Protein AF-A0A3B0WRG4-F1 (afdb_monomer_lite)

Structure (mmCIF, N/CA/C/O backbone):
data_AF-A0A3B0WRG4-F1
#
_entry.id   AF-A0A3B0WRG4-F1
#
loop_
_atom_site.group_PDB
_atom_site.id
_atom_site.type_symbol
_atom_site.label_atom_id
_atom_site.label_alt_id
_atom_site.label_comp_id
_atom_site.label_asym_id
_atom_site.label_entity_id
_atom_site.label_seq_id
_atom_site.pdbx_PDB_ins_code
_atom_site.Cartn_x
_atom_site.Cartn_y
_atom_site.Cartn_z
_atom_site.occupancy
_atom_site.B_iso_or_equiv
_atom_site.auth_seq_id
_atom_site.auth_comp_id
_atom_site.auth_asym_id
_atom_site.auth_atom_id
_atom_site.pdbx_PDB_model_num
ATOM 1 N N . MET A 1 1 ? -9.879 11.484 1.697 1.00 79.06 1 MET A N 1
ATOM 2 C CA . MET A 1 1 ? -8.711 10.623 1.404 1.00 79.06 1 MET A CA 1
ATOM 3 C C . MET A 1 1 ? -7.484 11.511 1.316 1.00 79.06 1 MET A C 1
ATOM 5 O O . MET A 1 1 ? -7.622 12.653 0.890 1.00 79.06 1 MET A O 1
ATOM 9 N N . LYS A 1 2 ? -6.324 11.037 1.767 1.00 88.12 2 LYS A N 1
ATOM 10 C CA . LYS A 1 2 ? -5.056 11.772 1.719 1.00 88.12 2 LYS A CA 1
ATOM 11 C C . LYS A 1 2 ? -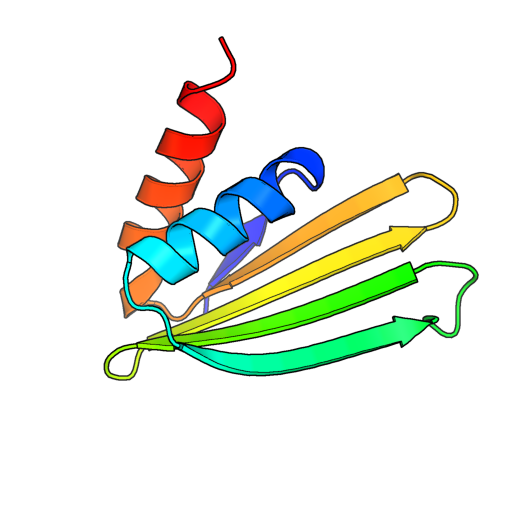4.049 10.958 0.921 1.00 88.12 2 LYS A C 1
ATOM 13 O O . LYS A 1 2 ? -3.963 9.749 1.106 1.00 88.12 2 LYS A O 1
ATOM 18 N N . LEU A 1 3 ? -3.312 11.628 0.045 1.00 90.12 3 LEU A N 1
ATOM 19 C CA . LEU A 1 3 ? -2.235 11.017 -0.719 1.00 90.12 3 LEU A CA 1
ATOM 20 C C . LEU A 1 3 ? -0.914 11.253 0.019 1.00 90.12 3 LEU A C 1
ATOM 22 O O . LEU A 1 3 ? -0.602 12.385 0.391 1.00 90.12 3 LEU A O 1
ATOM 26 N N . LEU A 1 4 ? -0.167 10.185 0.252 1.00 88.81 4 LEU A N 1
ATOM 27 C CA . LEU A 1 4 ? 1.151 10.180 0.867 1.00 88.81 4 LEU A CA 1
ATOM 28 C C . LEU A 1 4 ? 2.148 9.624 -0.147 1.00 88.81 4 LEU A C 1
ATOM 30 O O . LEU A 1 4 ? 1.860 8.656 -0.847 1.00 88.81 4 LEU A O 1
ATOM 34 N N . THR A 1 5 ? 3.327 10.222 -0.230 1.00 87.88 5 THR A N 1
ATOM 35 C CA . THR A 1 5 ? 4.424 9.692 -1.041 1.00 87.88 5 THR A CA 1
ATOM 36 C C . THR A 1 5 ? 5.158 8.614 -0.254 1.00 87.88 5 THR A C 1
ATOM 38 O O . THR A 1 5 ? 5.487 8.806 0.917 1.00 87.88 5 THR A O 1
ATOM 41 N N . LEU A 1 6 ? 5.418 7.479 -0.896 1.00 87.88 6 LEU A N 1
ATOM 42 C CA . LEU A 1 6 ? 6.186 6.373 -0.338 1.00 87.88 6 LEU A CA 1
ATOM 43 C C . LEU A 1 6 ? 7.469 6.216 -1.153 1.00 87.88 6 LEU A C 1
ATOM 45 O O . LEU A 1 6 ? 7.452 6.296 -2.378 1.00 87.88 6 LEU A O 1
ATOM 49 N N . ASN A 1 7 ? 8.589 5.948 -0.484 1.00 88.31 7 ASN A N 1
ATOM 50 C CA . ASN A 1 7 ? 9.788 5.549 -1.207 1.00 88.31 7 ASN A CA 1
ATOM 51 C C . ASN A 1 7 ? 9.544 4.159 -1.833 1.00 88.31 7 ASN A C 1
ATOM 53 O O . ASN A 1 7 ? 9.242 3.223 -1.087 1.00 88.31 7 ASN A O 1
ATOM 57 N N . PRO A 1 8 ? 9.684 3.985 -3.159 1.00 86.31 8 PRO A N 1
ATOM 58 C CA . PRO A 1 8 ? 9.477 2.699 -3.830 1.00 86.31 8 PRO A CA 1
ATOM 59 C C . PRO A 1 8 ? 10.281 1.549 -3.209 1.00 86.31 8 PRO A C 1
ATOM 61 O O . PRO A 1 8 ? 9.787 0.424 -3.170 1.00 86.31 8 PRO A O 1
ATOM 64 N N . LEU A 1 9 ? 11.466 1.821 -2.654 1.00 87.69 9 LEU A N 1
ATOM 65 C CA . LEU A 1 9 ? 12.304 0.824 -1.974 1.00 87.69 9 LEU A CA 1
ATOM 66 C C . LEU A 1 9 ? 11.677 0.294 -0.674 1.00 87.69 9 LEU A C 1
ATOM 68 O O . LEU A 1 9 ? 11.958 -0.821 -0.252 1.00 87.69 9 LEU A O 1
ATOM 72 N N . LEU A 1 10 ? 10.803 1.078 -0.042 1.00 88.88 10 LEU A N 1
ATOM 73 C CA . LEU A 1 10 ? 10.095 0.703 1.182 1.00 88.88 10 LEU A CA 1
ATOM 74 C C . LEU A 1 10 ? 8.747 0.029 0.897 1.00 88.88 10 LEU A C 1
ATOM 76 O O . LEU A 1 10 ? 8.063 -0.372 1.836 1.00 88.88 10 LEU A O 1
ATOM 80 N N . SER A 1 11 ? 8.351 -0.105 -0.374 1.00 87.69 11 SER A N 1
ATOM 81 C CA . SER A 1 11 ? 7.059 -0.686 -0.757 1.00 87.69 11 SER A CA 1
ATOM 82 C C . SER A 1 11 ? 6.897 -2.130 -0.283 1.00 87.69 11 SER A C 1
ATOM 84 O O . SER A 1 11 ? 5.843 -2.483 0.241 1.00 87.69 11 SER A O 1
ATOM 86 N N . GLU A 1 12 ? 7.938 -2.955 -0.377 1.00 87.19 12 GLU A N 1
ATOM 87 C CA . GLU A 1 12 ? 7.904 -4.333 0.122 1.00 87.19 12 GLU A CA 1
ATOM 88 C C . GLU A 1 12 ? 7.790 -4.390 1.648 1.00 87.19 12 GLU A C 1
ATOM 90 O O . GLU A 1 12 ? 6.913 -5.076 2.181 1.00 87.19 12 GLU A O 1
ATOM 95 N N . SER A 1 13 ? 8.604 -3.605 2.357 1.00 90.31 13 SER A N 1
ATOM 96 C CA . SER A 1 13 ? 8.541 -3.492 3.818 1.00 90.31 13 SER A CA 1
ATOM 97 C C . SER A 1 13 ? 7.178 -2.982 4.292 1.00 90.31 13 SER A C 1
ATOM 99 O O . SER A 1 13 ? 6.648 -3.456 5.297 1.00 90.31 13 SER A O 1
ATOM 101 N N . PHE A 1 14 ? 6.569 -2.061 3.543 1.00 91.06 14 PHE A N 1
ATOM 102 C CA . PHE A 1 14 ? 5.223 -1.573 3.806 1.00 91.06 14 PHE A CA 1
ATOM 103 C C . PHE A 1 14 ? 4.181 -2.687 3.667 1.00 91.06 14 PHE A C 1
ATOM 105 O O . PHE A 1 14 ? 3.389 -2.885 4.584 1.00 91.06 14 PHE A O 1
ATOM 112 N N . LYS A 1 15 ? 4.220 -3.485 2.590 1.00 90.25 15 LYS A N 1
ATOM 113 C CA . LYS A 1 15 ? 3.313 -4.638 2.419 1.00 90.25 15 LYS A CA 1
ATOM 114 C C . LYS A 1 15 ? 3.413 -5.619 3.590 1.00 90.25 15 LYS A C 1
ATOM 116 O O . LYS A 1 15 ? 2.389 -6.064 4.104 1.00 90.25 15 LYS A O 1
ATOM 121 N N . GLN A 1 16 ? 4.634 -5.922 4.037 1.00 89.88 16 GLN A N 1
ATOM 122 C CA . GLN A 1 16 ? 4.867 -6.786 5.200 1.00 89.88 16 GLN A CA 1
ATOM 123 C C . GLN A 1 16 ? 4.256 -6.190 6.471 1.00 89.88 16 GLN A C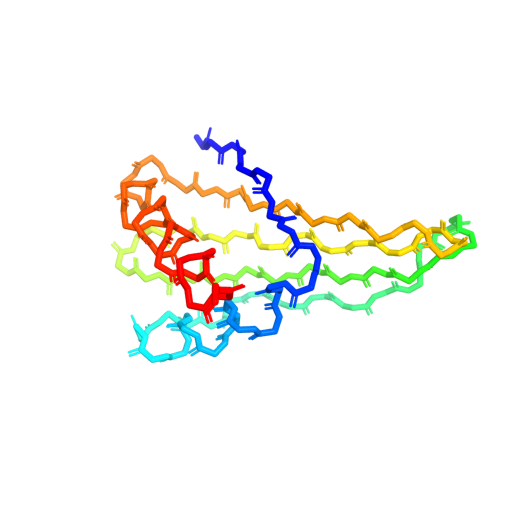 1
ATOM 125 O O . GLN A 1 16 ? 3.575 -6.884 7.224 1.00 89.88 16 GLN A O 1
ATOM 130 N N . LYS A 1 17 ? 4.439 -4.886 6.701 1.00 90.06 17 LYS A N 1
ATOM 131 C CA . LYS A 1 17 ? 3.827 -4.200 7.840 1.00 90.06 17 LYS A CA 1
ATOM 132 C C . LYS A 1 17 ? 2.302 -4.198 7.780 1.00 90.06 17 LYS A C 1
ATOM 134 O O . LYS A 1 17 ? 1.688 -4.399 8.822 1.00 90.06 17 LYS A O 1
ATOM 139 N N . MET A 1 18 ? 1.696 -4.012 6.610 1.00 90.88 18 MET A N 1
ATOM 140 C CA . MET A 1 18 ? 0.240 -4.098 6.453 1.00 90.88 18 MET A CA 1
ATOM 141 C C . MET A 1 18 ? -0.264 -5.481 6.882 1.00 90.88 18 MET A C 1
ATOM 143 O O . MET A 1 18 ? -1.171 -5.570 7.707 1.00 90.88 18 MET A O 1
ATOM 147 N N . LEU A 1 19 ? 0.400 -6.551 6.430 1.00 88.00 19 LEU A N 1
ATOM 148 C CA . LEU A 1 19 ? 0.073 -7.922 6.833 1.00 88.00 19 LEU A CA 1
ATOM 149 C C . LEU A 1 19 ? 0.183 -8.124 8.356 1.00 88.00 19 LEU A C 1
ATOM 151 O O . LEU A 1 19 ? -0.716 -8.694 8.967 1.00 88.00 19 LEU A O 1
ATOM 155 N N . LEU A 1 20 ? 1.251 -7.613 8.977 1.00 89.44 20 LEU A N 1
ATOM 156 C CA . LEU A 1 20 ? 1.453 -7.682 10.432 1.00 89.44 20 LEU A CA 1
ATOM 157 C C . LEU A 1 20 ? 0.419 -6.876 11.230 1.00 89.44 20 LEU A C 1
ATOM 159 O O . LEU A 1 20 ? 0.130 -7.220 12.370 1.00 89.44 20 LEU A O 1
ATOM 163 N N . ASN A 1 21 ? -0.129 -5.811 10.644 1.00 88.88 21 ASN A N 1
ATOM 164 C CA . ASN A 1 21 ? -1.159 -4.971 11.253 1.00 88.88 21 ASN A CA 1
ATOM 165 C C . ASN A 1 21 ? -2.580 -5.437 10.889 1.00 88.88 21 ASN A C 1
ATOM 167 O O . ASN A 1 21 ? -3.523 -4.657 11.021 1.00 88.88 21 ASN A O 1
ATOM 171 N N . GLU A 1 22 ? -2.747 -6.684 10.436 1.00 89.31 22 GLU A N 1
ATOM 172 C CA . GLU A 1 22 ? -4.045 -7.300 10.113 1.00 89.31 22 GLU A CA 1
ATOM 173 C C . GLU A 1 22 ? -4.830 -6.566 9.011 1.00 89.31 22 GLU A C 1
ATOM 175 O O . GLU A 1 22 ? -6.057 -6.657 8.918 1.00 89.31 22 GLU A O 1
ATOM 180 N N . TRP A 1 23 ? -4.133 -5.825 8.149 1.00 92.25 23 TRP A N 1
ATOM 181 C CA . TRP A 1 23 ? -4.747 -5.217 6.979 1.00 92.25 23 TRP A CA 1
ATOM 182 C C . TRP A 1 23 ? -4.996 -6.284 5.915 1.00 92.25 23 TRP A C 1
ATOM 184 O O . TRP A 1 23 ? -4.069 -6.923 5.414 1.00 92.25 23 TRP A O 1
ATOM 194 N N . SER A 1 24 ? -6.261 -6.462 5.544 1.00 90.88 24 SER A N 1
ATOM 195 C CA . SER A 1 24 ? -6.661 -7.458 4.550 1.00 90.88 24 SER A CA 1
ATOM 196 C C . SER A 1 24 ? -6.581 -6.867 3.149 1.00 90.88 24 SER A C 1
ATOM 198 O O . SER A 1 24 ? -7.081 -5.767 2.920 1.00 90.88 24 SER A O 1
ATOM 200 N N . ILE A 1 25 ? -5.966 -7.584 2.206 1.00 92.31 25 ILE A N 1
ATOM 201 C CA . ILE A 1 25 ? -5.947 -7.180 0.793 1.00 92.31 25 ILE A CA 1
ATOM 202 C C . ILE A 1 25 ? -7.371 -7.307 0.254 1.00 92.31 25 ILE A C 1
ATOM 204 O O . ILE A 1 25 ? -7.934 -8.397 0.229 1.00 92.31 25 ILE A O 1
ATOM 208 N N . SER A 1 26 ? -7.945 -6.182 -0.158 1.00 91.94 26 SER A N 1
ATOM 209 C CA . SER A 1 26 ? -9.275 -6.112 -0.765 1.00 91.94 26 SER A CA 1
ATOM 210 C C . SER A 1 26 ? -9.193 -6.099 -2.289 1.00 91.94 26 SER A C 1
ATOM 212 O O . SER A 1 26 ? -9.980 -6.753 -2.968 1.00 91.94 26 SER A O 1
ATOM 214 N N . HIS A 1 27 ? -8.190 -5.408 -2.833 1.00 90.56 27 HIS A N 1
ATOM 215 C CA . HIS A 1 27 ? -7.933 -5.354 -4.266 1.00 90.56 27 HIS A CA 1
ATOM 216 C C . HIS A 1 27 ? -6.432 -5.440 -4.525 1.00 90.56 27 HIS A C 1
ATOM 218 O O . HIS A 1 27 ? -5.635 -4.859 -3.792 1.00 90.56 27 HIS A O 1
ATOM 224 N N . GLN A 1 28 ? -6.039 -6.165 -5.563 1.00 90.62 28 GLN A N 1
ATOM 225 C CA . GLN A 1 28 ? -4.667 -6.183 -6.039 1.00 90.62 28 GLN A CA 1
ATOM 226 C C . GLN A 1 28 ? -4.690 -6.326 -7.552 1.00 90.62 28 GLN A C 1
ATOM 228 O O . GLN A 1 28 ? -5.192 -7.318 -8.075 1.00 90.62 28 GLN A O 1
ATOM 233 N N . ASP A 1 29 ? -4.105 -5.347 -8.223 1.00 87.00 29 ASP A N 1
ATOM 234 C CA . ASP A 1 29 ? -3.920 -5.334 -9.662 1.00 87.00 29 ASP A CA 1
ATOM 235 C C . ASP A 1 29 ? -2.431 -5.170 -9.966 1.00 87.00 29 ASP A C 1
ATOM 237 O O . ASP A 1 29 ? -1.731 -4.366 -9.351 1.00 87.00 29 ASP A O 1
ATOM 241 N N . ALA A 1 30 ? -1.915 -5.980 -10.878 1.00 81.62 30 ALA A N 1
ATOM 242 C CA . ALA A 1 30 ? -0.549 -5.868 -11.358 1.00 81.62 30 ALA A CA 1
ATOM 243 C C . ALA A 1 30 ? -0.605 -5.919 -12.877 1.00 81.62 30 ALA A C 1
ATOM 245 O O . ALA A 1 30 ? -1.073 -6.901 -13.455 1.00 81.62 30 ALA A O 1
ATOM 246 N N . GLY A 1 31 ? -0.141 -4.851 -13.515 1.00 71.38 31 GLY A N 1
ATOM 247 C CA . GLY A 1 31 ? -0.371 -4.635 -14.930 1.00 71.38 31 GLY A CA 1
ATOM 248 C C . GLY A 1 31 ? 0.796 -3.935 -15.601 1.00 71.38 31 GLY A C 1
ATOM 249 O O . GLY A 1 31 ? 1.469 -3.070 -15.034 1.00 71.38 31 GLY A O 1
ATOM 250 N N . GLN A 1 32 ? 1.020 -4.298 -16.859 1.00 57.75 32 GLN A N 1
ATOM 251 C CA . GLN A 1 32 ? 1.872 -3.515 -17.734 1.00 57.75 32 GLN A CA 1
ATOM 252 C C . GLN A 1 32 ? 1.109 -2.240 -18.096 1.00 57.75 32 GLN A C 1
ATOM 254 O O . GLN A 1 32 ? 0.029 -2.298 -18.686 1.00 57.75 32 GLN A O 1
ATOM 259 N N . THR A 1 33 ? 1.638 -1.082 -17.708 1.00 58.28 33 THR A N 1
ATOM 260 C CA . THR A 1 33 ? 1.000 0.187 -18.068 1.00 58.28 33 THR A CA 1
ATOM 261 C C . THR A 1 33 ? 1.176 0.409 -19.574 1.00 58.28 33 THR A C 1
ATOM 263 O O . THR A 1 33 ? 2.193 0.017 -20.148 1.00 58.28 33 THR A O 1
ATOM 266 N N . HIS A 1 34 ? 0.216 1.070 -20.231 1.00 53.44 34 HIS A N 1
ATOM 267 C CA . HIS A 1 34 ? 0.296 1.397 -21.665 1.00 53.44 34 HIS A CA 1
ATOM 268 C C . HIS A 1 34 ? 1.548 2.216 -22.055 1.00 53.44 34 HIS A C 1
ATOM 270 O O . HIS A 1 34 ? 1.894 2.297 -23.231 1.00 53.44 34 HIS A O 1
ATOM 276 N N . LEU A 1 35 ? 2.239 2.818 -21.085 1.00 55.03 35 LEU A N 1
ATOM 277 C CA . LEU A 1 35 ? 3.555 3.428 -21.244 1.00 55.03 35 LEU A CA 1
ATOM 278 C C . LEU A 1 35 ? 4.602 2.441 -20.731 1.00 55.03 35 LEU A C 1
ATOM 280 O O . LEU A 1 35 ? 4.500 2.033 -19.580 1.00 55.03 35 LEU A O 1
ATOM 284 N N . VAL A 1 36 ? 5.596 2.105 -21.561 1.00 62.97 36 VAL A N 1
ATOM 285 C CA . VAL A 1 36 ? 6.770 1.258 -21.257 1.00 62.97 36 VAL A CA 1
ATOM 286 C C . VAL A 1 36 ? 7.190 1.378 -19.782 1.00 62.97 36 VAL A C 1
ATOM 288 O O . VAL A 1 36 ? 7.902 2.307 -19.398 1.00 62.97 36 VAL A O 1
ATOM 291 N N . GLY A 1 37 ? 6.679 0.468 -18.955 1.00 68.69 37 GLY A N 1
ATOM 292 C CA . GLY A 1 37 ? 6.729 0.578 -17.503 1.00 68.69 37 GLY A CA 1
ATOM 293 C C . GLY A 1 37 ? 5.887 -0.500 -16.827 1.00 68.69 37 GLY A C 1
ATOM 294 O O . GLY A 1 37 ? 4.923 -1.016 -17.401 1.00 68.69 37 GLY A O 1
ATOM 295 N N . TRP A 1 38 ? 6.289 -0.864 -15.617 1.00 77.94 38 TRP A N 1
ATOM 296 C CA . TRP A 1 38 ? 5.637 -1.877 -14.792 1.00 77.94 38 TRP A CA 1
ATOM 297 C C . TRP A 1 38 ? 4.989 -1.204 -13.596 1.00 77.94 38 TRP A C 1
ATOM 299 O O . TRP A 1 38 ? 5.624 -0.403 -12.923 1.00 77.94 38 TRP A O 1
ATOM 309 N N . GLY A 1 39 ? 3.733 -1.526 -13.312 1.00 86.50 39 GLY A N 1
ATOM 310 C CA . GLY A 1 39 ? 3.039 -0.974 -12.160 1.00 86.50 39 GLY A CA 1
ATOM 311 C C . GLY A 1 39 ? 2.186 -2.014 -11.465 1.00 86.50 39 GLY A C 1
ATOM 312 O O . GLY A 1 39 ? 1.807 -3.035 -12.040 1.00 86.50 39 GLY A O 1
ATOM 313 N N . TYR A 1 40 ? 1.895 -1.752 -10.202 1.00 88.31 40 TYR A N 1
ATOM 314 C CA . TYR A 1 40 ? 0.902 -2.507 -9.462 1.00 88.31 40 TYR A CA 1
ATOM 315 C C . TYR A 1 40 ? 0.176 -1.593 -8.483 1.00 88.31 40 TYR A C 1
ATOM 317 O O . TYR A 1 40 ? 0.742 -0.641 -7.941 1.00 88.31 40 TYR A O 1
ATOM 325 N N . GLU A 1 41 ? -1.083 -1.911 -8.242 1.00 91.50 41 GLU A N 1
ATOM 326 C CA . GLU A 1 41 ? -1.925 -1.283 -7.244 1.00 91.50 41 GLU A CA 1
ATOM 327 C C . GLU A 1 41 ? -2.380 -2.342 -6.240 1.00 91.50 41 GLU A C 1
ATOM 329 O O . GLU A 1 41 ? -2.815 -3.426 -6.617 1.00 91.50 41 GLU A O 1
ATOM 334 N N . ILE A 1 42 ? -2.273 -2.051 -4.947 1.00 92.75 42 ILE A N 1
ATOM 335 C CA . ILE A 1 42 ? -2.783 -2.920 -3.886 1.00 92.75 42 ILE A CA 1
ATOM 336 C C . ILE A 1 42 ? -3.611 -2.071 -2.938 1.00 92.75 42 ILE A C 1
ATOM 338 O O . ILE A 1 42 ? -3.099 -1.123 -2.351 1.00 92.75 42 ILE A O 1
ATOM 342 N N . THR A 1 43 ? -4.869 -2.438 -2.747 1.00 93.56 43 THR A N 1
ATOM 343 C CA . THR A 1 43 ? -5.760 -1.845 -1.758 1.00 93.56 43 THR A CA 1
ATOM 344 C C . THR A 1 43 ? -5.954 -2.797 -0.594 1.00 93.56 43 THR A C 1
ATOM 346 O O . THR A 1 43 ? -6.393 -3.935 -0.764 1.00 93.56 43 THR A O 1
ATOM 349 N N . TRP A 1 44 ? -5.703 -2.299 0.609 1.00 94.50 44 TRP A N 1
ATOM 350 C CA . TRP A 1 44 ? -6.036 -2.948 1.861 1.00 94.50 44 TRP A CA 1
ATOM 351 C C . TRP A 1 44 ? -7.227 -2.291 2.545 1.00 94.50 44 TRP A C 1
ATOM 353 O O . TRP A 1 44 ? -7.445 -1.084 2.424 1.00 94.50 44 TRP A O 1
ATOM 363 N N . GLN A 1 45 ? -7.956 -3.085 3.325 1.00 92.81 45 GLN A N 1
ATOM 364 C CA . GLN A 1 45 ? -9.058 -2.624 4.157 1.00 92.81 45 GLN A CA 1
ATOM 365 C C . GLN A 1 45 ? -8.959 -3.181 5.578 1.00 92.81 45 GLN A C 1
ATOM 367 O O . GLN A 1 45 ? -8.580 -4.336 5.786 1.00 92.81 45 GLN A O 1
ATOM 372 N N . LYS A 1 46 ? -9.322 -2.343 6.553 1.00 90.56 46 LYS A N 1
ATOM 373 C CA . LYS A 1 46 ? -9.400 -2.701 7.973 1.00 90.56 46 LYS A CA 1
ATOM 374 C C . LYS A 1 46 ? -10.433 -1.825 8.678 1.00 90.56 46 LYS A C 1
ATOM 376 O O . LYS A 1 46 ? -10.302 -0.607 8.690 1.00 90.56 46 LYS A O 1
ATOM 381 N N . GLY A 1 47 ? -11.472 -2.435 9.255 1.00 84.56 47 GLY A N 1
ATOM 382 C CA . GLY A 1 47 ? -12.427 -1.740 10.135 1.00 84.56 47 GLY A CA 1
ATOM 383 C C . GLY A 1 47 ? -13.098 -0.490 9.543 1.00 84.56 47 GLY A C 1
ATOM 384 O O . GLY A 1 47 ? -13.332 0.461 10.275 1.00 84.56 47 GLY A O 1
ATOM 385 N N . GLY A 1 48 ? -13.363 -0.459 8.232 1.00 85.25 48 GLY A N 1
ATOM 386 C CA . GLY A 1 48 ? -13.932 0.706 7.530 1.00 85.25 48 GLY A CA 1
ATOM 387 C C . GLY A 1 48 ? -12.894 1.661 6.929 1.00 85.25 48 GLY A C 1
ATOM 388 O O . GLY A 1 48 ? -13.216 2.437 6.032 1.00 85.25 48 GLY A O 1
ATOM 389 N N . SER A 1 49 ? -11.630 1.543 7.328 1.00 92.62 49 SER A N 1
ATOM 390 C CA . SER A 1 49 ? -10.521 2.254 6.699 1.00 92.62 49 SER A CA 1
ATOM 391 C C . SER A 1 49 ? -9.999 1.529 5.463 1.00 92.62 49 SER A C 1
ATOM 393 O O . SER A 1 49 ? -10.064 0.302 5.367 1.00 92.62 49 SER A O 1
ATOM 395 N N . SER A 1 50 ? -9.471 2.300 4.510 1.00 92.81 50 SER A N 1
ATOM 396 C CA . SER A 1 50 ? -8.922 1.789 3.251 1.00 92.81 50 SER A CA 1
ATOM 397 C C . SER A 1 50 ? -7.591 2.467 2.926 1.00 92.81 50 SER A C 1
ATOM 399 O O . SER A 1 50 ? -7.433 3.673 3.131 1.00 92.81 50 SER A O 1
ATOM 401 N N . VAL A 1 51 ? -6.640 1.687 2.421 1.00 93.81 51 VAL A N 1
ATOM 402 C CA . VAL A 1 51 ? -5.290 2.133 2.061 1.00 93.81 51 VAL A CA 1
ATOM 403 C C . VAL A 1 51 ? -4.931 1.539 0.712 1.00 93.81 51 VAL A C 1
ATOM 405 O O . VAL A 1 51 ? -4.916 0.325 0.578 1.00 93.81 51 VAL A O 1
ATOM 408 N N . THR A 1 52 ? -4.603 2.366 -0.271 1.00 93.69 52 THR A N 1
ATOM 409 C CA . THR A 1 52 ? -4.230 1.933 -1.620 1.00 93.69 52 THR A CA 1
ATOM 410 C C . THR A 1 52 ? -2.790 2.324 -1.915 1.00 93.69 52 THR A C 1
ATOM 412 O O . THR A 1 52 ? -2.470 3.506 -1.980 1.00 93.69 52 THR A O 1
ATOM 415 N N . LEU A 1 53 ? -1.917 1.343 -2.117 1.00 92.75 53 LEU A N 1
ATOM 416 C CA . LEU A 1 53 ? -0.568 1.525 -2.640 1.00 92.75 53 LEU A CA 1
ATOM 417 C C . LEU A 1 53 ? -0.593 1.454 -4.157 1.00 92.75 53 LEU A C 1
ATOM 419 O O . LEU A 1 53 ? -0.958 0.429 -4.714 1.00 92.75 53 LEU A O 1
ATOM 423 N N . ARG A 1 54 ? -0.113 2.506 -4.808 1.00 92.06 54 ARG A N 1
ATOM 424 C CA . ARG A 1 54 ? 0.196 2.547 -6.234 1.00 92.06 54 ARG A CA 1
ATOM 425 C C . ARG A 1 54 ? 1.699 2.596 -6.395 1.00 92.06 54 ARG A C 1
ATOM 427 O O . ARG A 1 54 ? 2.330 3.539 -5.930 1.00 92.06 54 ARG A O 1
ATOM 434 N N . TYR A 1 55 ? 2.260 1.596 -7.047 1.00 90.62 55 TYR A N 1
ATOM 435 C CA . TYR A 1 55 ? 3.660 1.558 -7.433 1.00 90.62 55 TYR A CA 1
ATOM 436 C C . TYR A 1 55 ? 3.756 1.582 -8.950 1.00 90.62 55 TYR A C 1
ATOM 438 O O . TYR A 1 55 ? 3.002 0.887 -9.634 1.00 90.62 55 TYR A O 1
ATOM 446 N N . PHE A 1 56 ? 4.713 2.333 -9.472 1.00 88.25 56 PHE A N 1
ATOM 447 C CA . PHE A 1 56 ? 5.036 2.316 -10.886 1.00 88.25 56 PHE A CA 1
ATOM 448 C C . PHE A 1 56 ? 6.524 2.544 -11.112 1.00 88.25 56 PHE A C 1
ATOM 450 O O . PHE A 1 56 ? 7.121 3.446 -10.540 1.00 88.25 56 PHE A O 1
ATOM 457 N N . ASP A 1 57 ? 7.105 1.721 -11.975 1.00 86.31 57 ASP A N 1
ATOM 458 C CA . ASP A 1 57 ? 8.430 1.885 -12.550 1.00 86.31 57 ASP A CA 1
ATOM 459 C C . ASP A 1 57 ? 8.287 2.294 -14.014 1.00 86.31 57 ASP A C 1
ATOM 461 O O . ASP A 1 57 ? 7.660 1.595 -14.819 1.00 86.31 57 ASP A O 1
ATOM 465 N N . LYS A 1 58 ? 8.875 3.437 -14.362 1.00 84.88 58 LYS A N 1
ATOM 466 C CA . LYS A 1 58 ? 8.920 3.933 -15.733 1.00 84.88 58 LYS A CA 1
ATOM 467 C C . LYS A 1 58 ? 10.368 4.139 -16.152 1.00 84.88 58 LYS A C 1
ATOM 469 O O . LYS A 1 58 ? 10.970 5.165 -15.847 1.00 84.88 58 LYS A O 1
ATOM 474 N N . GLN A 1 59 ? 10.901 3.174 -16.903 1.00 79.75 59 GLN A N 1
ATOM 475 C CA . GLN A 1 59 ? 12.266 3.205 -17.447 1.00 79.75 59 GLN A CA 1
ATOM 476 C C . GLN A 1 59 ? 13.339 3.430 -16.361 1.00 79.75 59 GLN A C 1
ATOM 478 O O . GLN A 1 59 ? 14.269 4.212 -16.557 1.00 79.75 59 GLN A O 1
ATOM 483 N N . GLY A 1 60 ? 13.203 2.759 -15.210 1.00 78.88 60 GLY A N 1
ATOM 484 C CA . GLY A 1 60 ? 14.147 2.851 -14.091 1.00 78.88 60 GLY A CA 1
ATOM 485 C C . GLY A 1 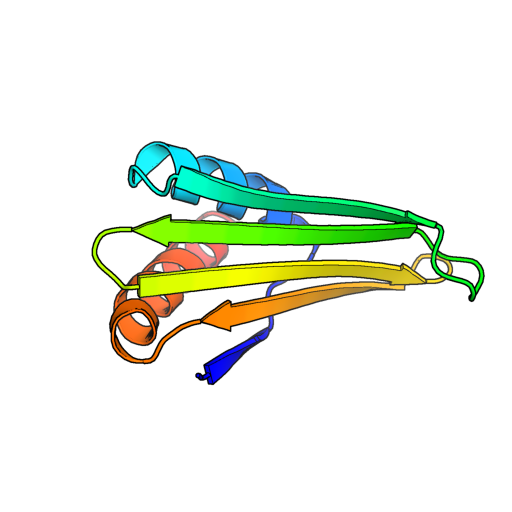60 ? 13.882 3.996 -13.109 1.00 78.88 60 GLY A C 1
ATOM 486 O O . GLY A 1 60 ? 14.640 4.164 -12.154 1.00 78.88 60 GLY A O 1
ATOM 487 N N . ILE A 1 61 ? 12.823 4.782 -13.322 1.00 84.81 61 ILE A N 1
ATOM 488 C CA . ILE A 1 61 ? 12.306 5.723 -12.327 1.00 84.81 61 ILE A CA 1
ATOM 489 C C . ILE A 1 61 ? 11.123 5.049 -11.638 1.00 84.81 61 ILE A C 1
ATOM 491 O O . ILE A 1 61 ? 10.025 4.988 -12.194 1.00 84.81 61 ILE A O 1
ATOM 495 N N . ALA A 1 62 ? 11.372 4.527 -10.440 1.00 88.00 62 ALA A N 1
ATOM 496 C CA . ALA A 1 62 ? 10.338 3.968 -9.587 1.00 88.00 62 ALA A CA 1
ATOM 497 C C . ALA A 1 62 ? 9.704 5.066 -8.730 1.00 88.00 62 ALA A C 1
ATOM 499 O O . ALA A 1 62 ? 10.397 5.887 -8.128 1.00 88.00 62 ALA A O 1
ATOM 500 N N . GLU A 1 63 ? 8.385 5.046 -8.626 1.00 89.31 63 GLU A N 1
ATOM 501 C CA . GLU A 1 63 ? 7.612 5.935 -7.775 1.00 89.31 63 GLU A CA 1
ATOM 502 C C . GLU A 1 63 ? 6.527 5.129 -7.054 1.00 89.31 63 GLU A C 1
ATOM 504 O O . GLU A 1 63 ? 5.985 4.152 -7.582 1.00 89.31 63 GLU A O 1
ATOM 509 N N . ALA A 1 64 ? 6.221 5.519 -5.817 1.00 91.12 64 ALA A N 1
ATOM 510 C CA . ALA A 1 64 ? 5.182 4.877 -5.029 1.00 91.12 64 ALA A CA 1
ATOM 511 C C . ALA A 1 64 ? 4.343 5.900 -4.259 1.00 91.12 64 ALA A C 1
ATOM 513 O O . ALA A 1 64 ? 4.847 6.865 -3.681 1.00 91.12 64 ALA A O 1
ATOM 514 N N . PHE A 1 65 ? 3.036 5.665 -4.234 1.00 92.31 65 PHE A N 1
ATOM 515 C CA . PHE A 1 65 ? 2.047 6.543 -3.624 1.00 92.31 65 PHE A CA 1
ATOM 516 C C . PHE A 1 65 ? 1.075 5.723 -2.797 1.00 92.31 65 PHE A C 1
ATOM 518 O O . PHE A 1 65 ? 0.671 4.633 -3.188 1.00 92.31 65 PHE A O 1
ATOM 525 N N . LEU A 1 66 ? 0.685 6.271 -1.657 1.00 92.56 66 LEU A N 1
ATOM 526 C CA . LEU A 1 66 ? -0.285 5.692 -0.748 1.00 92.56 66 LEU A CA 1
ATOM 527 C C . LEU A 1 66 ? -1.489 6.615 -0.655 1.00 92.56 66 LEU A C 1
ATOM 529 O O . LEU A 1 66 ? -1.381 7.758 -0.222 1.00 92.56 66 LEU A O 1
ATOM 533 N N . GLU A 1 67 ? -2.647 6.117 -1.042 1.00 93.88 67 GLU A N 1
ATOM 534 C CA . GLU A 1 67 ? -3.920 6.799 -0.888 1.00 93.88 67 GLU A CA 1
ATOM 535 C C . GLU A 1 67 ? -4.643 6.208 0.320 1.00 93.88 67 GLU A C 1
ATOM 537 O O . GLU A 1 67 ? -4.995 5.034 0.334 1.00 93.88 67 GLU A O 1
ATOM 542 N N . VAL A 1 68 ? -4.820 7.006 1.367 1.00 93.38 68 VAL A N 1
ATOM 543 C CA . VAL A 1 68 ? -5.304 6.532 2.669 1.00 93.38 68 VAL A CA 1
ATOM 544 C C . VAL A 1 68 ? -6.587 7.258 3.073 1.00 93.38 68 VAL A C 1
ATOM 546 O O . VAL A 1 68 ? -6.769 8.456 2.807 1.00 93.38 68 VAL A O 1
ATOM 549 N N . THR A 1 69 ? -7.515 6.555 3.722 1.00 93.00 69 THR A N 1
ATOM 550 C CA . THR A 1 69 ? -8.678 7.186 4.366 1.00 93.00 69 THR A CA 1
ATOM 551 C C . THR A 1 69 ? -8.233 8.045 5.543 1.00 93.00 69 THR A C 1
ATOM 553 O O . THR A 1 69 ? -7.201 7.789 6.155 1.00 93.00 69 THR A O 1
ATOM 556 N N . GLN A 1 70 ? -8.999 9.092 5.866 1.00 88.44 70 GLN A N 1
ATOM 557 C CA . GLN A 1 70 ? -8.592 10.074 6.878 1.00 88.44 70 GLN A CA 1
ATOM 558 C C . GLN A 1 70 ? -8.385 9.451 8.265 1.00 88.44 70 GLN A C 1
ATOM 560 O O . GLN A 1 70 ? -7.479 9.857 8.982 1.00 88.44 70 GLN A O 1
ATOM 565 N N . GLU A 1 71 ? -9.167 8.425 8.587 1.00 88.94 71 GLU A N 1
ATOM 566 C CA . GLU A 1 71 ? -9.077 7.645 9.824 1.00 88.94 71 GLU A CA 1
ATOM 567 C C . GLU A 1 71 ? -7.778 6.828 9.922 1.00 88.94 71 GLU A C 1
ATOM 569 O O . GLU A 1 71 ? -7.250 6.648 11.012 1.00 88.94 71 GLU A O 1
ATOM 574 N N . ALA A 1 72 ? -7.219 6.398 8.785 1.00 88.88 72 ALA A N 1
ATOM 575 C CA . ALA A 1 72 ? -5.973 5.636 8.722 1.00 88.88 72 ALA A CA 1
ATOM 576 C C . ALA A 1 72 ? -4.731 6.515 8.515 1.00 88.88 72 ALA A C 1
ATOM 578 O O . ALA A 1 72 ? -3.616 6.006 8.564 1.00 88.88 72 ALA A O 1
ATOM 579 N N . VAL A 1 73 ? -4.885 7.823 8.261 1.00 89.69 73 VAL A N 1
ATOM 580 C CA . VAL A 1 73 ? -3.755 8.723 7.953 1.00 89.69 73 VAL A CA 1
ATOM 581 C C . VAL A 1 73 ? -2.701 8.703 9.050 1.00 89.69 73 VAL A C 1
ATOM 583 O O . VAL A 1 73 ? -1.517 8.627 8.730 1.00 89.69 73 VAL A O 1
ATOM 586 N N . ASP A 1 74 ? -3.121 8.805 10.310 1.00 89.25 74 ASP A N 1
ATOM 587 C CA . ASP A 1 74 ? -2.202 8.886 11.446 1.00 89.25 74 ASP A CA 1
ATOM 588 C C . ASP A 1 74 ? -1.420 7.574 11.612 1.00 89.25 74 ASP A C 1
ATOM 590 O O . ASP A 1 74 ? -0.189 7.582 11.608 1.00 89.25 74 ASP A O 1
ATOM 594 N N . GLU A 1 75 ? -2.129 6.437 11.589 1.00 89.25 75 GLU A N 1
ATOM 595 C CA . GLU A 1 75 ? -1.527 5.098 11.628 1.00 89.25 75 GLU A CA 1
ATOM 596 C C . GLU A 1 75 ? -0.540 4.894 10.468 1.00 89.25 75 GLU A C 1
ATOM 598 O O . GLU A 1 75 ? 0.586 4.441 10.674 1.00 89.25 75 GLU A O 1
ATOM 603 N N . MET A 1 76 ? -0.922 5.282 9.247 1.00 90.88 76 MET A N 1
ATOM 604 C CA . MET A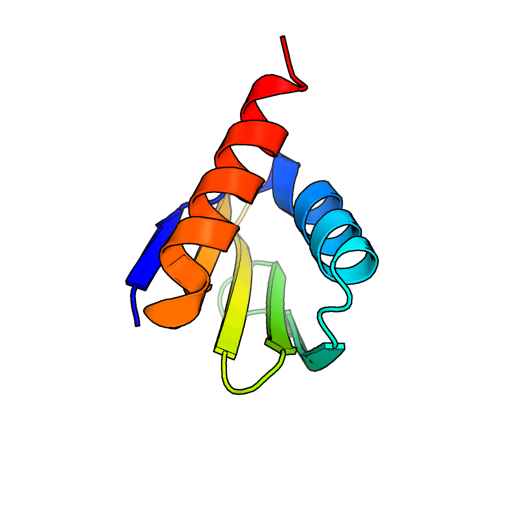 1 76 ? -0.078 5.125 8.062 1.00 90.88 76 MET A CA 1
ATOM 605 C C . MET A 1 76 ? 1.145 6.045 8.099 1.00 90.88 76 MET A C 1
ATOM 607 O O . MET A 1 76 ? 2.241 5.610 7.762 1.00 90.88 76 MET A O 1
ATOM 611 N N . GLN A 1 77 ? 1.009 7.295 8.549 1.00 89.19 77 GLN A N 1
ATOM 612 C CA . GLN A 1 77 ? 2.143 8.209 8.740 1.00 89.19 77 GLN A CA 1
ATOM 613 C C . GLN A 1 77 ? 3.131 7.680 9.785 1.00 89.19 77 GLN A C 1
ATOM 615 O O . GLN A 1 77 ? 4.342 7.738 9.558 1.00 89.19 77 GLN A O 1
ATOM 620 N N . GLN A 1 78 ? 2.635 7.128 10.894 1.00 88.81 78 GLN A N 1
ATOM 621 C CA . GLN A 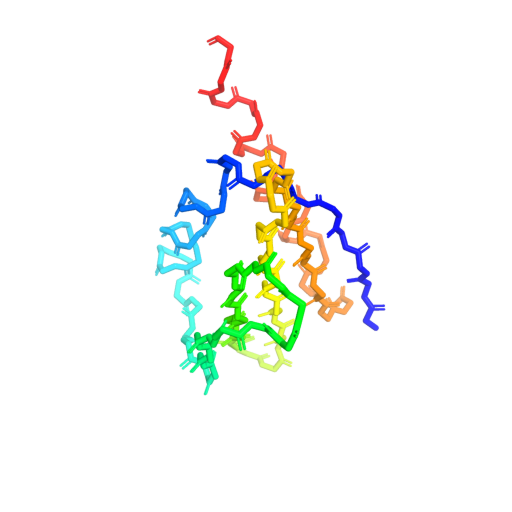1 78 ? 3.465 6.469 11.905 1.00 88.81 78 GLN A CA 1
ATOM 622 C C . GLN A 1 78 ? 4.192 5.258 11.315 1.00 88.81 78 GLN A C 1
ATOM 624 O O . GLN A 1 78 ? 5.402 5.109 11.498 1.00 88.81 78 GLN A O 1
ATOM 629 N N . LEU A 1 79 ? 3.487 4.422 10.551 1.00 88.69 79 LEU A N 1
ATOM 630 C CA . LEU A 1 79 ? 4.065 3.260 9.877 1.00 88.69 79 LEU A CA 1
ATOM 631 C C . LEU A 1 79 ? 5.188 3.646 8.915 1.00 88.69 79 LEU A C 1
ATOM 633 O O . LEU A 1 79 ? 6.271 3.064 8.961 1.00 88.69 79 LEU A O 1
ATOM 637 N N . LEU A 1 80 ? 4.947 4.659 8.085 1.00 87.44 80 LEU A N 1
ATOM 638 C CA . LEU A 1 80 ? 5.929 5.189 7.144 1.00 87.44 80 LEU A CA 1
ATOM 639 C C . LEU A 1 80 ? 7.150 5.761 7.856 1.00 87.44 80 LEU A C 1
ATOM 641 O O . LEU A 1 80 ? 8.274 5.464 7.460 1.00 87.44 80 LEU A O 1
ATOM 645 N N . SER A 1 81 ? 6.932 6.513 8.936 1.00 86.19 81 SER A N 1
ATOM 646 C CA . SER A 1 81 ? 8.017 7.096 9.730 1.00 86.19 81 SER A CA 1
ATOM 647 C C . SER A 1 81 ? 8.898 6.011 10.359 1.00 86.19 81 SER A C 1
ATOM 649 O O . SER A 1 81 ? 10.124 6.103 10.318 1.00 86.19 81 SER A O 1
ATOM 651 N N . ASN A 1 82 ? 8.290 4.933 10.867 1.00 86.44 82 ASN A N 1
ATOM 652 C CA . ASN A 1 82 ? 9.015 3.772 11.394 1.00 86.44 82 ASN A CA 1
ATOM 653 C C . ASN A 1 82 ? 9.818 3.039 10.306 1.00 86.44 82 ASN A C 1
ATOM 655 O O . ASN A 1 82 ? 10.942 2.602 10.549 1.00 86.44 82 ASN A O 1
ATOM 659 N N . LEU A 1 83 ? 9.256 2.914 9.100 1.00 84.69 83 LEU A N 1
ATOM 660 C CA . LEU A 1 83 ? 9.932 2.288 7.962 1.00 84.69 83 LEU A CA 1
ATOM 661 C C . LEU A 1 83 ? 11.147 3.097 7.498 1.00 84.69 83 LEU A C 1
ATOM 663 O O . LEU A 1 83 ? 12.183 2.504 7.212 1.00 84.69 83 LEU A O 1
ATOM 667 N N . SER A 1 84 ? 11.046 4.430 7.468 1.00 77.38 84 SER A N 1
ATOM 668 C CA . SER A 1 84 ? 12.191 5.296 7.164 1.00 77.38 84 SER A CA 1
ATOM 669 C C . SER A 1 84 ? 13.255 5.294 8.264 1.00 77.38 84 SER A C 1
ATOM 671 O O . SER A 1 84 ? 14.433 5.395 7.953 1.00 77.38 84 SER A O 1
ATOM 673 N N . ALA A 1 85 ? 12.863 5.142 9.533 1.00 71.06 85 ALA A N 1
ATOM 674 C CA . ALA A 1 85 ? 13.790 5.157 10.667 1.00 71.06 85 ALA A CA 1
ATOM 675 C C . ALA A 1 85 ? 14.613 3.864 10.822 1.00 71.06 85 ALA A C 1
ATOM 677 O O . ALA A 1 85 ? 15.605 3.855 11.537 1.00 71.06 85 ALA A O 1
ATOM 678 N N . THR A 1 86 ? 14.219 2.769 10.164 1.00 57.16 86 THR A N 1
ATOM 679 C CA . THR A 1 86 ? 14.934 1.476 10.232 1.00 57.16 86 THR A CA 1
ATOM 680 C C . THR A 1 86 ? 16.075 1.379 9.199 1.00 57.16 86 THR A C 1
ATOM 682 O O . THR A 1 86 ? 16.661 0.316 9.029 1.00 57.16 86 THR A O 1
ATOM 685 N N . HIS A 1 87 ? 16.379 2.463 8.477 1.00 48.94 87 HIS A N 1
ATOM 686 C CA . HIS A 1 87 ? 17.376 2.501 7.396 1.00 48.94 87 HIS A CA 1
ATOM 687 C C . HIS A 1 87 ? 18.574 3.437 7.680 1.00 48.94 87 HIS A C 1
ATOM 689 O O . HIS A 1 87 ? 19.206 3.891 6.726 1.00 48.94 87 HIS A O 1
ATOM 695 N N . ASP A 1 88 ? 18.870 3.720 8.956 1.00 40.12 88 ASP A N 1
ATOM 696 C CA . ASP A 1 88 ? 20.097 4.418 9.401 1.00 40.12 88 ASP A CA 1
ATOM 697 C C . ASP A 1 88 ? 21.188 3.420 9.828 1.00 40.12 88 ASP A C 1
ATOM 699 O O . ASP A 1 88 ? 20.852 2.463 10.571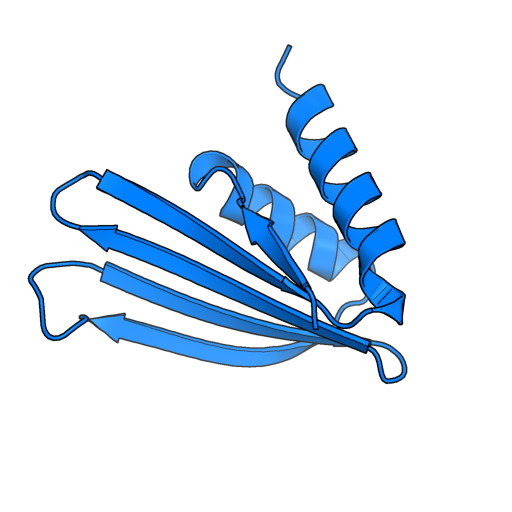 1.00 40.12 88 ASP A O 1
#

pLDDT: mean 85.06, std 11.07, range [40.12, 94.5]

Radius of gyration: 12.85 Å; chains: 1; bounding box: 34×20×34 Å

Secondary structure (DSSP, 8-state):
-EEEEE-GGGHHHHHHHHHHTTPEEEEEEEEE-SSSSEEEEEEEEETTEEEEEEEEEETTEEEEEEEE-GGGHHHHHHHHHHHHHTT-

Organism: NCBI:txid652676

Foldseek 3Di:
DDKDWADLVCVVVVVVVCVVVVWAWPDKDWDCPPARKTKIKTWTDDPHKIKIWIWIDHPNDITIMIDTDPVCVVVVVVVRVVSVVVPD

Sequence (88 aa):
MKLLTLNPLLSESFKQKMLLNEWSISHQDAGQTHLVGWGYEITWQKGGSSVTLRYFDKQGIAEAFLEVTQEAVDEMQQLLSNLSATHD